Protein AF-A0A3D4Z625-F1 (afdb_monomer_lite)

Secondary structure (DSSP, 8-state):
-HHHHHHHHHHHHHH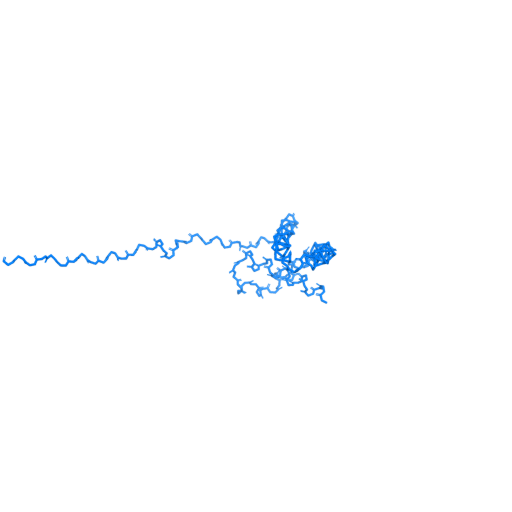HHH--HHHHT-HHHHHHHHHHHHHHHHHHHHHHHHHHHHHHHHHHHTTTTTHHHHHHHHHHHHHHHHHHHHHHHHHTTPPPP------SPPGGGS---PPPPPPPPP--

Foldseek 3Di:
DLLVVLLVLLLVLLCVQQVDNVVSPPVVLSVVSSVQLVVLVVVVCVVLVVVVVVQVVVCVVVVVPSNVVSVVVSVVVVVVSSVVSVVVCVVVVHDDRHGPPPPDDDPVNPPDPDDPPPPDPDDD

Sequence (124 aa):
LLPINILLSSVILRAELTEDFGKVFDLEKVFSLFKRTWKDFLLVYLVMIPLGLLFVMGGMLLFFIGIYPVAVWLNVTYLHLRWQVYEKYLSAGGEAIPIQTKSGPLPSETPRPLAPPPPAPART

pLDDT: mean 82.84, std 7.62, range [55.16, 92.12]

Radius of gyration: 23.82 Å; chains: 1; bounding box: 33×86×44 Å

Structure (mmCIF, N/CA/C/O backbone):
data_AF-A0A3D4Z625-F1
#
_entry.id   AF-A0A3D4Z625-F1
#
loop_
_atom_site.group_PDB
_atom_site.id
_atom_site.type_symbol
_atom_site.label_atom_id
_atom_site.label_alt_id
_atom_site.label_comp_id
_atom_site.label_asym_id
_atom_site.label_entity_id
_atom_site.label_seq_id
_atom_site.pdbx_PDB_ins_code
_atom_site.Cartn_x
_atom_site.Cartn_y
_atom_site.Cartn_z
_atom_site.occupancy
_atom_site.B_iso_or_equiv
_atom_site.auth_seq_id
_atom_site.auth_comp_id
_atom_site.auth_asym_id
_atom_site.auth_atom_id
_atom_site.pdbx_PDB_model_num
ATOM 1 N N . LEU A 1 1 ? -10.633 9.798 -9.609 1.00 75.62 1 LEU A N 1
ATOM 2 C CA . LEU A 1 1 ? -9.812 8.562 -9.671 1.00 75.62 1 LEU A CA 1
ATOM 3 C C . LEU A 1 1 ? -9.000 8.315 -8.397 1.00 75.62 1 LEU A C 1
ATOM 5 O O . LEU A 1 1 ? -9.103 7.222 -7.861 1.00 75.62 1 LEU A O 1
ATOM 9 N N . LEU A 1 2 ? -8.238 9.288 -7.879 1.00 80.00 2 LEU A N 1
ATOM 10 C CA . LEU A 1 2 ? -7.432 9.119 -6.652 1.00 80.00 2 LEU A CA 1
ATOM 11 C C . LEU A 1 2 ? -8.185 8.555 -5.427 1.00 80.00 2 LEU A C 1
ATOM 13 O O . LEU A 1 2 ? -7.730 7.547 -4.898 1.00 80.00 2 LEU A O 1
ATOM 17 N N . PRO A 1 3 ? -9.338 9.103 -4.991 1.00 80.81 3 PRO A N 1
ATOM 18 C CA . PRO A 1 3 ? -10.031 8.578 -3.808 1.00 80.81 3 PRO A CA 1
ATOM 19 C C . PRO A 1 3 ? -10.504 7.127 -3.982 1.00 80.81 3 PRO A C 1
ATOM 21 O O . PRO A 1 3 ? -10.441 6.345 -3.040 1.00 80.81 3 PRO A O 1
ATOM 24 N N . ILE A 1 4 ? -10.900 6.747 -5.203 1.00 85.44 4 ILE A N 1
ATOM 25 C CA . ILE A 1 4 ? -11.275 5.368 -5.549 1.00 85.44 4 ILE A CA 1
ATOM 26 C C . ILE A 1 4 ? -10.057 4.441 -5.433 1.00 85.44 4 ILE A C 1
ATOM 28 O O . ILE A 1 4 ? -10.168 3.361 -4.868 1.00 85.44 4 ILE A O 1
ATOM 32 N N . ASN A 1 5 ? -8.887 4.874 -5.913 1.00 83.50 5 ASN A N 1
ATOM 33 C CA . ASN A 1 5 ? -7.644 4.101 -5.826 1.00 83.50 5 ASN A CA 1
ATOM 34 C C . ASN A 1 5 ? -7.155 3.926 -4.381 1.00 83.50 5 ASN A C 1
ATOM 36 O O . ASN A 1 5 ? -6.686 2.852 -4.015 1.00 83.50 5 ASN A O 1
ATOM 40 N N . ILE A 1 6 ? -7.307 4.952 -3.541 1.00 85.69 6 ILE A N 1
ATOM 41 C CA . ILE A 1 6 ? -6.964 4.863 -2.116 1.00 85.69 6 ILE A CA 1
ATOM 42 C C . ILE A 1 6 ? -7.881 3.860 -1.411 1.00 85.69 6 ILE A C 1
ATOM 44 O O . ILE A 1 6 ? -7.396 3.003 -0.676 1.00 85.69 6 ILE A O 1
ATOM 48 N N . LEU A 1 7 ? -9.192 3.926 -1.669 1.00 86.88 7 LEU A N 1
ATOM 49 C CA . LEU A 1 7 ? -10.145 2.961 -1.120 1.00 86.88 7 LEU A CA 1
ATOM 50 C C . LEU A 1 7 ? -9.813 1.538 -1.579 1.00 86.88 7 LEU A C 1
ATOM 52 O O . LEU A 1 7 ? -9.760 0.623 -0.759 1.00 86.88 7 LEU A O 1
ATOM 56 N N . LEU A 1 8 ? -9.530 1.367 -2.872 1.00 86.38 8 LEU A N 1
ATOM 57 C CA . LEU A 1 8 ? -9.144 0.082 -3.441 1.00 86.38 8 LEU A CA 1
ATOM 58 C C . LEU A 1 8 ? -7.854 -0.454 -2.805 1.00 86.38 8 LEU A C 1
ATOM 60 O O . LEU A 1 8 ? -7.787 -1.634 -2.492 1.00 86.38 8 LEU A O 1
ATOM 64 N N . SER A 1 9 ? -6.867 0.399 -2.531 1.00 85.44 9 SER A N 1
ATOM 65 C CA . SER A 1 9 ? -5.636 -0.001 -1.839 1.00 85.44 9 SER A CA 1
AT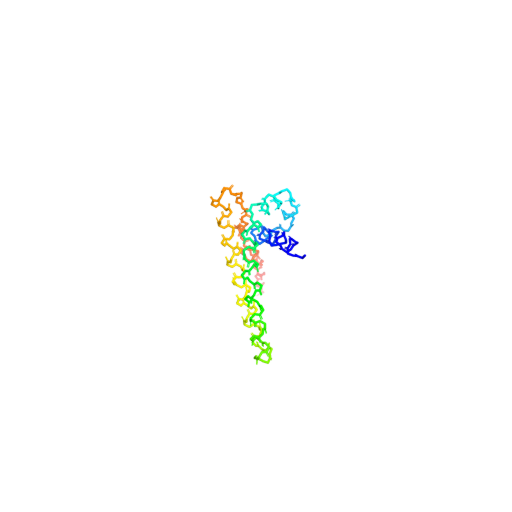OM 66 C C . SER A 1 9 ? -5.877 -0.478 -0.406 1.00 85.44 9 SER A C 1
ATOM 68 O O . SER A 1 9 ? -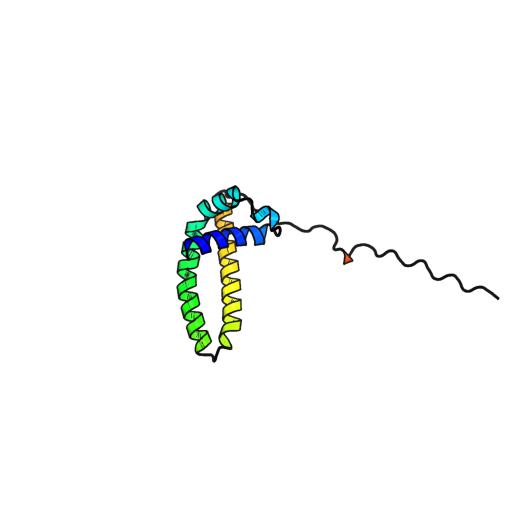5.260 -1.453 0.015 1.00 85.44 9 SER A O 1
ATOM 70 N N . SER A 1 10 ? -6.800 0.143 0.336 1.00 83.62 10 SER A N 1
ATOM 71 C CA . SER A 1 10 ? -7.204 -0.349 1.663 1.00 83.62 10 SER A CA 1
ATOM 72 C C . SER A 1 10 ? -7.914 -1.705 1.584 1.00 83.62 10 SER A C 1
ATOM 74 O O . SER A 1 10 ? -7.691 -2.571 2.430 1.00 83.62 10 SER A O 1
ATOM 76 N N . VAL A 1 11 ? -8.745 -1.907 0.559 1.00 86.06 11 VAL A N 1
ATOM 77 C CA . VAL A 1 11 ? -9.419 -3.187 0.290 1.00 86.06 11 VAL A CA 1
ATOM 78 C C . VAL A 1 11 ? -8.402 -4.272 -0.062 1.00 86.06 11 VAL A C 1
ATOM 80 O O . VAL A 1 11 ? -8.447 -5.353 0.520 1.00 86.06 11 VAL A O 1
ATOM 83 N N . ILE A 1 12 ? -7.462 -3.973 -0.964 1.00 86.19 12 ILE A N 1
ATOM 84 C CA . ILE A 1 12 ? -6.389 -4.886 -1.374 1.00 86.19 12 ILE A CA 1
ATOM 85 C C . ILE A 1 12 ? -5.527 -5.256 -0.173 1.00 86.19 12 ILE A C 1
ATOM 87 O O . ILE A 1 12 ? -5.314 -6.437 0.048 1.00 86.19 12 ILE A O 1
ATOM 91 N N . LEU A 1 13 ? -5.100 -4.283 0.637 1.00 85.12 13 LEU A N 1
ATOM 92 C CA . LEU A 1 13 ? -4.318 -4.552 1.845 1.00 85.12 13 LEU A CA 1
ATOM 93 C C . LEU A 1 13 ? -5.049 -5.552 2.752 1.00 85.12 13 LEU A C 1
ATOM 95 O O . LEU A 1 13 ? -4.479 -6.543 3.198 1.00 85.12 13 LEU A O 1
ATOM 99 N N . ARG A 1 14 ? -6.349 -5.348 2.980 1.00 82.94 14 ARG A N 1
ATOM 100 C CA . ARG A 1 14 ? -7.136 -6.274 3.794 1.00 82.94 14 ARG A CA 1
ATOM 101 C C . ARG A 1 14 ? -7.287 -7.653 3.153 1.00 82.94 14 ARG A C 1
ATOM 103 O O . ARG A 1 14 ? -7.240 -8.646 3.876 1.00 82.94 14 ARG A O 1
ATOM 110 N N . ALA A 1 15 ? -7.458 -7.718 1.837 1.00 85.00 15 ALA A N 1
ATOM 111 C CA . ALA A 1 15 ? -7.521 -8.973 1.094 1.00 85.00 15 ALA A CA 1
ATOM 112 C C . ALA A 1 15 ? -6.191 -9.740 1.151 1.00 85.00 15 ALA A C 1
ATOM 114 O O . ALA A 1 15 ? -6.202 -10.944 1.384 1.00 85.00 15 ALA A O 1
ATOM 115 N N . GLU A 1 16 ? -5.066 -9.036 1.011 1.00 83.56 16 GLU A N 1
ATOM 116 C CA . GLU A 1 16 ? -3.711 -9.588 1.094 1.00 83.56 16 GLU A CA 1
ATOM 117 C C . GLU A 1 16 ? -3.437 -10.188 2.474 1.00 83.56 16 GLU A C 1
ATOM 119 O O . GLU A 1 16 ? -2.909 -11.289 2.565 1.00 83.56 16 GLU A O 1
ATOM 124 N N . LEU A 1 17 ? -3.836 -9.500 3.547 1.00 82.06 17 LEU A N 1
ATOM 125 C CA . LEU A 1 17 ? -3.622 -9.985 4.912 1.00 82.06 17 LEU A CA 1
ATOM 126 C C . LEU A 1 17 ? -4.620 -11.075 5.335 1.00 82.06 17 LEU A C 1
ATOM 128 O O . LEU A 1 17 ? -4.244 -11.978 6.073 1.00 82.06 17 LEU A O 1
ATOM 132 N N . THR A 1 18 ? -5.882 -11.007 4.901 1.00 82.31 18 THR A N 1
ATOM 133 C CA . THR A 1 18 ? -6.918 -11.967 5.339 1.00 82.31 18 THR A CA 1
ATOM 134 C C . THR A 1 18 ? -6.934 -13.247 4.490 1.00 82.31 18 THR A C 1
ATOM 136 O O . THR A 1 18 ? -7.499 -14.250 4.922 1.00 82.31 18 THR A O 1
ATOM 139 N N . GLU A 1 19 ? -6.380 -13.211 3.271 1.00 76.94 19 GLU A N 1
ATOM 140 C CA . GLU A 1 19 ? -6.440 -14.273 2.242 1.00 76.94 19 GLU A CA 1
ATOM 141 C C . GLU A 1 19 ? -7.861 -14.796 1.914 1.00 76.94 19 GLU A C 1
ATOM 143 O O . GLU A 1 19 ? -8.032 -15.791 1.211 1.00 76.94 19 GLU A O 1
ATOM 148 N N . ASP A 1 20 ? -8.906 -14.127 2.405 1.00 75.19 20 ASP A N 1
ATOM 149 C CA . ASP A 1 20 ? -10.306 -14.537 2.303 1.00 75.19 20 ASP A CA 1
ATOM 150 C C . ASP A 1 20 ? -11.128 -13.389 1.719 1.00 75.19 20 ASP A C 1
ATOM 152 O O . ASP A 1 20 ? -11.476 -12.431 2.415 1.00 75.19 20 ASP A O 1
ATOM 156 N N . PHE A 1 21 ? -11.457 -13.502 0.431 1.00 69.56 21 PHE A N 1
ATOM 157 C CA . PHE A 1 21 ? -12.234 -12.505 -0.306 1.00 69.56 21 PHE A CA 1
ATOM 158 C C . PHE A 1 21 ? -13.644 -12.291 0.264 1.00 69.56 21 PHE A C 1
ATOM 160 O O . PHE A 1 21 ? -14.202 -11.209 0.089 1.00 69.56 21 PHE A O 1
ATOM 167 N N . GLY A 1 22 ? -14.217 -13.263 0.983 1.00 71.62 22 GLY A N 1
ATOM 168 C CA . GLY A 1 22 ? -15.532 -13.117 1.612 1.00 71.62 22 GLY A CA 1
ATOM 169 C C . GLY A 1 22 ? -15.509 -12.112 2.765 1.00 71.62 22 GLY A C 1
ATOM 170 O O . GLY A 1 22 ? -16.405 -11.278 2.892 1.00 71.62 22 GLY A O 1
ATOM 171 N N . LYS A 1 23 ? -14.433 -12.117 3.558 1.00 67.25 23 LYS A N 1
ATOM 172 C CA . LYS A 1 23 ? -14.244 -11.200 4.699 1.00 67.25 23 LYS A CA 1
ATOM 173 C C . LYS A 1 23 ? -13.825 -9.785 4.292 1.00 67.25 23 LYS A C 1
ATOM 175 O O . LYS A 1 23 ? -13.849 -8.870 5.117 1.00 67.25 23 LYS A O 1
ATOM 180 N N . VAL A 1 24 ? -13.461 -9.588 3.026 1.00 68.62 24 VAL A N 1
ATOM 181 C CA . VAL A 1 24 ? -13.095 -8.280 2.462 1.00 68.62 24 VAL A CA 1
ATOM 182 C C . VAL A 1 24 ? -14.326 -7.384 2.269 1.00 68.62 24 VAL A C 1
ATOM 184 O O . VAL A 1 24 ? -14.200 -6.163 2.344 1.00 68.62 24 VAL A O 1
ATOM 187 N N . PHE A 1 25 ? -15.523 -7.964 2.110 1.00 73.50 25 PHE A N 1
ATOM 188 C CA . PHE A 1 25 ? -16.783 -7.225 1.929 1.00 73.50 25 PHE A CA 1
ATOM 189 C C . PHE A 1 25 ? -17.389 -6.663 3.218 1.00 73.50 25 PHE A C 1
ATOM 191 O O . PHE A 1 25 ? -18.466 -6.072 3.183 1.00 73.50 25 PHE A O 1
ATOM 198 N N . ASP A 1 26 ? -16.712 -6.800 4.355 1.00 81.94 26 ASP A N 1
ATOM 199 C CA . ASP A 1 26 ? -17.132 -6.169 5.601 1.00 81.94 26 ASP A CA 1
ATOM 200 C C . ASP A 1 26 ? -16.824 -4.659 5.548 1.00 81.94 26 ASP A C 1
ATOM 202 O O . ASP A 1 26 ? -15.773 -4.181 6.007 1.00 81.94 26 ASP A O 1
ATOM 206 N N . LEU A 1 27 ? -17.722 -3.937 4.866 1.00 80.31 27 LEU A N 1
ATOM 207 C CA . LEU A 1 27 ? -17.577 -2.542 4.453 1.00 80.31 27 LEU A CA 1
ATOM 208 C C . LEU A 1 27 ? -17.354 -1.601 5.635 1.00 80.31 27 LEU A C 1
ATOM 210 O O . LEU A 1 27 ? -16.625 -0.626 5.485 1.00 80.31 27 LEU A O 1
ATOM 214 N N . GLU A 1 28 ? -17.918 -1.893 6.808 1.00 84.25 28 GLU A N 1
ATOM 215 C CA . GLU A 1 28 ? -17.730 -1.079 8.012 1.00 84.25 28 GLU A CA 1
ATOM 216 C C . GLU A 1 28 ? -16.255 -1.055 8.433 1.00 84.25 28 GLU A C 1
ATOM 218 O O . GLU A 1 28 ? -15.644 0.011 8.583 1.00 84.25 28 GLU A O 1
ATOM 223 N N . LYS A 1 29 ? -15.644 -2.238 8.518 1.00 82.06 29 LYS A N 1
ATOM 224 C CA . LYS A 1 29 ? -14.223 -2.391 8.838 1.00 82.06 29 LYS A CA 1
ATOM 225 C C . LYS A 1 29 ? -13.316 -1.845 7.729 1.00 82.06 29 LYS A C 1
ATOM 227 O O . LYS A 1 29 ? -12.304 -1.212 8.032 1.00 82.06 29 LYS A O 1
ATOM 232 N N . VAL A 1 30 ? -13.691 -2.002 6.452 1.00 84.94 30 VAL A N 1
ATOM 233 C CA . VAL A 1 30 ? -12.959 -1.384 5.325 1.00 84.94 30 VAL A CA 1
ATOM 234 C C . VAL A 1 30 ? -12.984 0.138 5.439 1.00 84.94 30 VAL A C 1
ATOM 236 O O . VAL A 1 30 ? -11.951 0.787 5.280 1.00 84.94 30 VAL A O 1
ATOM 239 N N . PHE A 1 31 ? -14.143 0.724 5.733 1.00 85.06 31 PHE A N 1
ATOM 240 C CA . PHE A 1 31 ? -14.291 2.172 5.819 1.00 85.06 31 PHE A CA 1
ATOM 241 C C . PHE A 1 31 ? -13.573 2.747 7.045 1.00 85.06 31 PHE A C 1
ATOM 243 O O . PHE A 1 31 ? -13.004 3.838 6.971 1.00 85.06 31 PHE A O 1
ATOM 250 N N . SER A 1 32 ? -13.554 2.009 8.159 1.00 85.38 32 SER A N 1
ATOM 251 C CA . SER A 1 32 ? -12.766 2.344 9.351 1.00 85.38 32 SER A CA 1
ATOM 252 C C . SER A 1 32 ? -11.260 2.345 9.059 1.00 85.38 32 SER A C 1
ATOM 254 O O . SER A 1 32 ? -10.569 3.317 9.382 1.00 85.38 32 SER A O 1
ATOM 256 N N . LEU A 1 33 ? -10.764 1.309 8.370 1.00 85.50 33 LEU A N 1
ATOM 257 C CA . LEU A 1 33 ? -9.379 1.231 7.899 1.00 85.50 33 LEU A CA 1
ATOM 258 C C . LEU A 1 33 ? -9.056 2.414 6.978 1.00 85.50 33 LEU A C 1
ATOM 260 O O . LEU A 1 33 ? -8.142 3.183 7.266 1.00 85.50 33 LEU A O 1
ATOM 264 N N . PHE A 1 34 ? -9.872 2.629 5.944 1.00 87.94 34 PHE A N 1
ATOM 265 C CA . PHE A 1 34 ? -9.720 3.734 4.999 1.00 87.94 34 PHE A CA 1
ATOM 266 C C . PHE A 1 34 ? -9.661 5.096 5.704 1.00 87.94 34 PHE A C 1
ATOM 268 O O . PHE A 1 34 ? -8.734 5.868 5.469 1.00 87.94 34 PHE A O 1
ATOM 275 N N . LYS A 1 35 ? -10.583 5.389 6.631 1.00 87.62 35 LYS A N 1
ATOM 276 C CA . LYS A 1 35 ? -10.592 6.653 7.395 1.00 87.62 35 LYS A CA 1
ATOM 277 C C . LYS A 1 35 ? -9.319 6.888 8.208 1.00 87.62 35 LYS A C 1
ATOM 279 O O . LYS A 1 35 ? -8.982 8.045 8.462 1.00 87.62 35 LYS A O 1
ATOM 284 N N . ARG A 1 36 ? -8.619 5.829 8.616 1.00 86.44 36 ARG A N 1
ATOM 285 C CA . ARG A 1 36 ? -7.371 5.927 9.381 1.00 86.44 36 ARG A CA 1
ATOM 286 C C . ARG A 1 36 ? -6.134 5.962 8.480 1.00 86.44 36 ARG A C 1
ATOM 288 O O . ARG A 1 36 ? -5.205 6.693 8.795 1.00 86.44 36 ARG A O 1
ATOM 295 N N . THR A 1 37 ? -6.143 5.267 7.341 1.00 88.31 37 THR A N 1
ATOM 296 C CA . THR A 1 37 ? -4.969 5.140 6.455 1.00 88.31 37 THR A CA 1
ATOM 297 C C . THR A 1 37 ? -4.984 6.054 5.229 1.00 88.31 37 THR A C 1
ATOM 299 O O . THR A 1 37 ? -3.980 6.130 4.523 1.00 88.31 37 THR A O 1
ATOM 302 N N . TRP A 1 38 ? -6.085 6.754 4.921 1.00 89.00 38 TRP A N 1
ATOM 303 C CA . TRP A 1 38 ? -6.211 7.506 3.659 1.00 89.00 38 TRP A CA 1
ATOM 304 C C . TRP A 1 38 ? -5.128 8.570 3.459 1.00 89.00 38 TRP A C 1
ATOM 306 O O . TRP A 1 38 ? -4.693 8.772 2.329 1.00 89.00 38 TRP A O 1
ATOM 316 N N . LYS A 1 39 ? -4.675 9.236 4.531 1.00 90.19 39 LYS A N 1
ATOM 317 C CA . LYS A 1 39 ? -3.609 10.250 4.451 1.00 90.19 39 LYS A CA 1
ATOM 318 C C . LYS A 1 39 ? -2.265 9.625 4.093 1.00 90.19 39 LYS A C 1
ATOM 320 O O . LYS A 1 39 ? -1.525 10.187 3.293 1.00 90.19 39 LYS A O 1
ATOM 325 N N . ASP A 1 40 ? -1.978 8.458 4.658 1.00 90.12 40 ASP A N 1
ATOM 326 C CA . ASP A 1 40 ? -0.728 7.748 4.411 1.00 90.12 40 ASP A CA 1
ATOM 327 C C . ASP A 1 40 ? -0.700 7.190 2.988 1.00 90.12 40 ASP A C 1
ATOM 329 O O . ASP A 1 40 ? 0.271 7.382 2.261 1.00 90.12 40 ASP A O 1
ATOM 333 N N . PHE A 1 41 ? -1.811 6.611 2.529 1.00 87.81 41 PHE A N 1
ATOM 334 C CA . PHE A 1 41 ? -1.952 6.220 1.129 1.00 87.81 41 PHE A CA 1
ATOM 335 C C . PHE A 1 41 ? -1.877 7.413 0.175 1.00 87.81 41 PHE A C 1
ATOM 337 O O . PHE A 1 41 ? -1.254 7.303 -0.879 1.00 87.81 41 PHE A O 1
ATOM 344 N N . LEU A 1 42 ? -2.467 8.559 0.526 1.00 91.25 42 LEU A N 1
ATOM 345 C CA . LEU A 1 42 ? -2.363 9.773 -0.283 1.00 91.25 42 LEU A CA 1
ATOM 346 C C . LEU A 1 42 ? -0.899 10.207 -0.445 1.00 91.25 42 LEU A C 1
ATOM 348 O O . LEU A 1 42 ? -0.495 10.543 -1.557 1.00 91.25 42 LEU A O 1
ATOM 352 N N . LEU A 1 43 ? -0.102 10.139 0.626 1.00 90.50 43 LEU A N 1
ATOM 353 C CA . LEU A 1 43 ? 1.338 10.400 0.580 1.00 90.50 43 LEU A CA 1
ATOM 354 C C . LEU A 1 43 ? 2.061 9.398 -0.335 1.00 90.50 43 LEU A C 1
ATOM 356 O O . LEU A 1 43 ? 2.846 9.804 -1.190 1.00 90.50 43 LEU A O 1
ATOM 360 N N . VAL A 1 44 ? 1.756 8.102 -0.204 1.00 89.50 44 VAL A N 1
ATOM 361 C CA . VAL A 1 44 ? 2.330 7.049 -1.057 1.00 89.50 44 VAL A CA 1
ATOM 362 C C . VAL A 1 44 ? 2.036 7.321 -2.532 1.00 89.50 44 VAL A C 1
ATOM 364 O O . VAL A 1 44 ? 2.955 7.291 -3.347 1.00 89.50 44 VAL A O 1
ATOM 367 N N . TYR A 1 45 ? 0.790 7.641 -2.889 1.00 88.69 45 TYR A N 1
ATOM 368 C CA . TYR A 1 45 ? 0.428 7.976 -4.269 1.00 88.69 45 TYR A CA 1
ATOM 369 C C . TYR A 1 45 ? 1.106 9.257 -4.760 1.00 88.69 45 TYR A C 1
ATOM 371 O O . TYR A 1 45 ? 1.537 9.304 -5.911 1.00 88.69 45 TYR A O 1
ATOM 379 N N . LEU A 1 46 ? 1.238 10.273 -3.905 1.00 90.56 46 LEU A N 1
ATOM 380 C CA . LEU A 1 46 ? 1.898 11.530 -4.259 1.00 90.56 46 LEU A CA 1
ATOM 381 C C . LEU A 1 46 ? 3.371 11.321 -4.636 1.00 90.56 46 LEU A C 1
ATOM 383 O O . LEU A 1 46 ? 3.868 11.996 -5.531 1.00 90.56 46 LEU A O 1
ATOM 387 N N . VAL A 1 47 ? 4.047 10.367 -3.992 1.00 90.12 47 VAL A N 1
ATOM 388 C CA . VAL A 1 47 ? 5.434 9.993 -4.310 1.00 90.12 47 VAL A CA 1
ATOM 389 C C . VAL A 1 47 ? 5.497 9.023 -5.493 1.00 90.12 47 VAL A C 1
ATOM 391 O O . VAL A 1 47 ? 6.339 9.169 -6.377 1.00 90.12 47 VAL A O 1
ATOM 394 N N . MET A 1 48 ? 4.594 8.044 -5.550 1.00 88.25 48 MET A N 1
ATOM 395 C CA . MET A 1 48 ? 4.628 6.980 -6.556 1.00 88.25 48 MET A CA 1
ATOM 396 C C . MET A 1 48 ? 4.212 7.431 -7.955 1.00 88.25 48 MET A C 1
ATOM 398 O O . MET A 1 48 ? 4.738 6.901 -8.928 1.00 88.25 48 MET A O 1
ATOM 402 N N . ILE A 1 49 ? 3.302 8.399 -8.089 1.00 89.38 49 ILE A N 1
ATOM 403 C CA . ILE A 1 49 ? 2.885 8.925 -9.400 1.00 89.38 49 ILE A CA 1
ATOM 404 C C . ILE A 1 49 ? 4.062 9.540 -10.176 1.00 89.38 49 ILE A C 1
ATOM 406 O O . ILE A 1 49 ? 4.315 9.090 -11.297 1.00 89.38 49 ILE A O 1
ATOM 410 N N . PRO A 1 50 ? 4.806 10.528 -9.637 1.00 91.50 50 PRO A N 1
ATOM 411 C CA . PRO A 1 50 ? 5.938 11.101 -10.359 1.00 91.50 50 PRO A CA 1
ATOM 412 C C . PRO A 1 50 ? 7.056 10.075 -10.564 1.00 91.50 50 PRO A C 1
ATOM 414 O O . PRO A 1 50 ? 7.665 10.049 -11.632 1.00 91.50 50 PRO A O 1
ATOM 417 N N . LEU A 1 51 ? 7.290 9.184 -9.594 1.00 89.38 51 LEU A N 1
ATOM 418 C CA . LEU A 1 51 ? 8.294 8.131 -9.726 1.00 89.38 51 LEU A CA 1
ATOM 419 C C . LEU A 1 51 ? 7.942 7.159 -10.862 1.00 89.38 51 LEU A C 1
ATOM 421 O O . LEU A 1 51 ? 8.778 6.870 -11.715 1.00 89.38 51 LEU A O 1
ATOM 425 N N . GLY A 1 52 ? 6.687 6.715 -10.925 1.00 86.00 52 GLY A N 1
ATOM 426 C CA . GLY A 1 52 ? 6.171 5.864 -11.993 1.00 86.00 52 GLY A CA 1
ATOM 427 C C . GLY A 1 52 ? 6.274 6.526 -13.366 1.00 86.00 52 GLY A C 1
ATOM 428 O O . GLY A 1 52 ? 6.672 5.868 -14.324 1.00 86.00 52 GLY A O 1
ATOM 429 N N . LEU A 1 53 ? 6.002 7.832 -13.461 1.00 89.44 53 LEU A N 1
ATOM 430 C CA . LEU A 1 53 ? 6.162 8.582 -14.708 1.00 89.44 53 LEU A CA 1
ATOM 431 C C . LEU A 1 53 ? 7.619 8.563 -15.197 1.00 89.44 53 LEU A C 1
ATOM 433 O O . LEU A 1 53 ? 7.864 8.243 -16.360 1.00 89.44 53 LEU A O 1
ATOM 437 N N . LEU A 1 54 ? 8.582 8.832 -14.310 1.00 89.19 54 LEU A N 1
ATOM 438 C CA . LEU A 1 54 ? 10.013 8.779 -14.638 1.00 89.19 54 LEU A CA 1
ATOM 439 C C . LEU A 1 54 ? 10.439 7.385 -15.108 1.00 89.19 54 LEU A C 1
ATOM 441 O O . LEU A 1 54 ? 11.159 7.243 -16.096 1.00 89.19 54 LEU A O 1
ATOM 445 N N . PHE A 1 55 ? 9.954 6.354 -14.424 1.00 86.56 55 PHE A N 1
ATOM 446 C CA . PHE A 1 55 ? 10.243 4.963 -14.741 1.00 86.56 55 PHE A CA 1
ATOM 447 C C . PHE A 1 55 ? 9.659 4.519 -16.086 1.00 86.56 55 PHE A C 1
ATOM 449 O O . PHE A 1 55 ? 10.336 3.821 -16.840 1.00 86.56 55 PHE A O 1
ATOM 456 N N . VAL A 1 56 ? 8.442 4.952 -16.427 1.00 85.19 56 VAL A N 1
ATOM 457 C CA . VAL A 1 56 ? 7.837 4.689 -17.742 1.00 85.19 56 VAL A CA 1
ATOM 458 C C . VAL A 1 56 ? 8.610 5.408 -18.843 1.00 85.19 56 VAL A C 1
ATOM 460 O O . VAL A 1 56 ? 8.918 4.792 -19.862 1.00 85.19 56 VAL A O 1
ATOM 463 N N . MET A 1 57 ? 8.991 6.673 -18.633 1.00 86.81 57 MET A N 1
ATOM 464 C CA . MET A 1 57 ? 9.833 7.400 -19.587 1.00 86.81 57 MET A CA 1
ATOM 465 C C . MET A 1 57 ? 11.173 6.683 -19.799 1.00 86.81 57 MET A C 1
ATOM 467 O O . MET A 1 57 ? 11.548 6.428 -20.941 1.00 86.81 57 MET A O 1
ATOM 471 N N . GLY A 1 58 ? 11.847 6.265 -18.724 1.00 85.38 58 GLY A N 1
ATOM 472 C CA . GLY A 1 58 ? 13.088 5.489 -18.812 1.00 85.38 58 GLY A CA 1
ATOM 473 C C . GLY A 1 58 ? 12.910 4.127 -19.495 1.00 85.38 58 GLY A C 1
ATOM 474 O O . GLY A 1 58 ? 13.726 3.737 -20.329 1.00 85.38 58 GLY A O 1
ATOM 475 N N . GLY A 1 59 ? 11.815 3.422 -19.205 1.00 80.94 59 GLY A N 1
ATOM 476 C CA . GLY A 1 59 ? 11.483 2.139 -19.828 1.00 80.94 59 GLY A CA 1
ATOM 477 C C . GLY A 1 59 ? 11.217 2.251 -21.331 1.00 80.94 59 GLY A C 1
ATOM 478 O O . GLY A 1 59 ? 11.624 1.368 -22.088 1.00 80.94 59 GLY A O 1
ATOM 479 N N . MET A 1 60 ? 10.599 3.350 -21.781 1.00 82.12 60 MET A N 1
ATOM 480 C CA . MET A 1 60 ? 10.412 3.633 -23.209 1.00 82.12 60 MET A CA 1
ATOM 481 C C . MET A 1 60 ? 11.740 3.909 -23.924 1.00 82.12 60 MET A C 1
ATOM 483 O O . MET A 1 60 ? 11.913 3.461 -25.055 1.00 82.12 60 MET A O 1
ATOM 487 N N . LEU A 1 61 ? 12.699 4.576 -23.266 1.00 84.06 61 LEU A N 1
ATOM 488 C CA . LEU A 1 61 ? 14.038 4.797 -23.834 1.00 84.06 61 LEU A CA 1
ATOM 489 C C . LEU A 1 61 ? 14.819 3.485 -24.043 1.00 84.06 61 LEU A C 1
ATOM 491 O O . LEU A 1 61 ? 15.622 3.392 -24.967 1.00 84.06 61 LEU A O 1
ATOM 495 N N . LEU A 1 62 ? 14.562 2.454 -23.232 1.00 82.81 62 LEU A N 1
ATOM 496 C CA . LEU A 1 62 ? 15.174 1.121 -23.338 1.00 82.81 62 LEU A CA 1
ATOM 497 C C . LEU A 1 62 ? 14.369 0.158 -24.235 1.00 82.81 62 LEU A C 1
ATOM 499 O O . LEU A 1 62 ? 14.214 -1.020 -23.902 1.00 82.81 62 LEU A O 1
ATOM 503 N N . PHE A 1 63 ? 13.825 0.653 -25.355 1.00 80.31 63 PHE A N 1
ATOM 504 C CA . PHE A 1 63 ? 13.059 -0.137 -26.336 1.00 80.31 63 PHE A CA 1
ATOM 505 C C . PHE A 1 63 ? 11.953 -1.012 -25.713 1.00 80.31 63 PHE A C 1
ATOM 507 O O . PHE A 1 63 ? 11.736 -2.144 -26.139 1.00 80.31 63 PHE A O 1
ATOM 514 N N . PHE A 1 64 ? 11.259 -0.516 -24.682 1.00 78.06 64 PHE A N 1
ATOM 515 C CA . PHE A 1 64 ? 10.183 -1.211 -23.952 1.00 78.06 64 PHE A CA 1
ATOM 516 C C . PHE A 1 64 ? 10.589 -2.469 -23.169 1.00 78.06 64 PHE A C 1
ATOM 518 O O . PHE A 1 64 ? 9.833 -2.901 -22.305 1.00 78.06 64 PHE A O 1
ATOM 525 N N . ILE A 1 65 ? 11.778 -3.038 -23.373 1.00 83.00 65 ILE A N 1
ATOM 526 C CA . ILE A 1 65 ? 12.258 -4.191 -22.590 1.00 83.00 65 ILE A CA 1
ATOM 527 C C . ILE A 1 65 ? 12.531 -3.767 -21.143 1.00 83.00 65 ILE A C 1
ATOM 529 O O . ILE A 1 65 ? 12.245 -4.512 -20.204 1.00 83.00 65 ILE A O 1
ATOM 533 N N . GLY A 1 66 ? 13.003 -2.531 -20.950 1.00 81.00 66 GLY A N 1
ATOM 534 C CA . GLY A 1 66 ? 13.238 -1.957 -19.625 1.00 81.00 66 GLY A CA 1
ATOM 535 C C . GLY A 1 66 ? 11.982 -1.839 -18.753 1.00 81.00 66 GLY A C 1
ATOM 536 O O . GLY A 1 66 ? 12.109 -1.703 -17.540 1.00 81.00 66 GLY A O 1
ATOM 537 N N . ILE A 1 67 ? 10.773 -1.935 -19.323 1.00 84.94 67 ILE A N 1
ATOM 538 C CA . ILE A 1 67 ? 9.530 -1.780 -18.556 1.00 84.94 67 ILE A CA 1
ATOM 539 C C . ILE A 1 67 ? 9.275 -2.949 -17.599 1.00 84.94 67 ILE A C 1
ATOM 541 O O . ILE A 1 67 ? 8.729 -2.742 -16.520 1.00 84.94 67 ILE A O 1
ATOM 545 N N . TYR A 1 68 ? 9.694 -4.166 -17.956 1.00 87.88 68 TYR A N 1
ATOM 546 C CA . TYR A 1 68 ? 9.452 -5.366 -17.153 1.00 87.88 68 TYR A CA 1
ATOM 547 C C . TYR A 1 68 ? 10.188 -5.346 -15.805 1.00 87.88 68 TYR A C 1
ATOM 549 O O . TYR A 1 68 ? 9.516 -5.453 -14.776 1.00 87.88 68 TYR A O 1
ATOM 557 N N . PRO A 1 69 ? 11.526 -5.167 -15.745 1.00 87.38 69 PRO A N 1
ATOM 558 C CA . PRO A 1 69 ? 12.224 -5.097 -14.460 1.00 87.38 69 PRO A CA 1
ATOM 559 C C . PRO A 1 69 ? 11.757 -3.902 -13.619 1.00 87.38 69 PRO A C 1
ATOM 561 O O . PRO A 1 69 ? 11.614 -4.017 -12.403 1.00 87.38 69 PRO A O 1
ATOM 564 N N . VAL A 1 70 ? 11.436 -2.779 -14.265 1.00 87.69 70 VAL A N 1
ATOM 565 C CA . VAL A 1 70 ? 10.869 -1.593 -13.614 1.00 87.69 70 VAL A CA 1
ATOM 566 C C . VAL A 1 70 ? 9.502 -1.884 -12.992 1.00 87.69 70 VAL A C 1
ATOM 568 O O . VAL A 1 70 ? 9.255 -1.502 -11.850 1.00 87.69 70 VAL A O 1
ATOM 571 N N . ALA A 1 71 ? 8.624 -2.594 -13.699 1.00 86.56 71 ALA A N 1
ATOM 572 C CA . ALA A 1 71 ? 7.308 -2.965 -13.193 1.00 86.56 71 ALA A CA 1
ATOM 573 C C . ALA A 1 71 ? 7.408 -3.882 -11.968 1.00 86.56 71 ALA A C 1
ATOM 575 O O . ALA A 1 71 ? 6.670 -3.689 -10.999 1.00 86.56 71 ALA A O 1
ATOM 576 N N . VAL A 1 72 ? 8.339 -4.842 -11.975 1.00 90.25 72 VAL A N 1
ATOM 577 C CA . VAL A 1 72 ? 8.612 -5.694 -10.807 1.00 90.25 72 VAL A CA 1
ATOM 578 C C . VAL A 1 72 ? 9.085 -4.840 -9.631 1.00 90.25 72 VAL A C 1
ATOM 580 O O . VAL A 1 72 ? 8.538 -4.945 -8.533 1.00 90.25 72 VAL A O 1
ATOM 583 N N . TRP A 1 73 ? 10.041 -3.942 -9.867 1.00 89.31 73 TRP A N 1
ATOM 584 C CA . TRP A 1 73 ? 10.588 -3.072 -8.827 1.00 89.31 73 TRP A CA 1
ATOM 585 C C . TRP A 1 73 ? 9.532 -2.154 -8.207 1.00 89.31 73 TRP A C 1
ATOM 587 O O . TRP A 1 73 ? 9.448 -2.017 -6.983 1.00 89.31 73 TRP A O 1
ATOM 597 N N . LEU A 1 74 ? 8.681 -1.558 -9.043 1.00 88.62 74 LEU A N 1
ATOM 598 C CA . LEU A 1 74 ? 7.575 -0.721 -8.591 1.00 88.62 74 LEU A CA 1
ATOM 599 C C . LEU A 1 74 ? 6.582 -1.527 -7.753 1.00 88.62 74 LEU A C 1
ATOM 601 O O . LEU A 1 74 ? 6.187 -1.054 -6.691 1.00 88.62 74 LEU A O 1
ATOM 605 N N . ASN A 1 75 ? 6.232 -2.750 -8.164 1.00 89.62 75 ASN A N 1
ATOM 606 C CA . ASN A 1 75 ? 5.328 -3.610 -7.395 1.00 89.62 75 ASN A CA 1
ATOM 607 C C . ASN A 1 75 ? 5.891 -3.967 -6.015 1.00 89.62 75 ASN A C 1
ATOM 609 O O . ASN A 1 75 ? 5.177 -3.840 -5.020 1.00 89.62 75 ASN A O 1
ATOM 613 N N . VAL A 1 76 ? 7.167 -4.354 -5.935 1.00 90.88 76 VAL A N 1
ATOM 614 C CA . VAL A 1 76 ? 7.834 -4.655 -4.656 1.00 90.88 76 VAL A CA 1
ATOM 615 C C . VAL A 1 76 ? 7.871 -3.417 -3.764 1.00 90.88 76 VAL A C 1
ATOM 617 O O . VAL A 1 76 ? 7.522 -3.488 -2.586 1.00 90.88 76 VAL A O 1
ATOM 620 N N . THR A 1 77 ? 8.219 -2.261 -4.328 1.00 90.56 77 THR A N 1
ATOM 621 C CA . THR A 1 77 ? 8.235 -0.996 -3.580 1.00 90.56 77 THR A CA 1
ATOM 622 C C . THR A 1 77 ? 6.834 -0.640 -3.073 1.00 90.56 77 THR A C 1
ATOM 624 O O . THR A 1 77 ? 6.664 -0.216 -1.931 1.00 90.56 77 THR A O 1
ATOM 627 N N . TYR A 1 78 ? 5.806 -0.858 -3.895 1.00 88.69 78 TYR A N 1
ATOM 628 C CA . TYR A 1 78 ? 4.414 -0.597 -3.538 1.00 88.69 78 TYR A CA 1
ATOM 629 C C . TYR A 1 78 ? 3.897 -1.551 -2.455 1.00 88.69 78 TYR A C 1
ATOM 631 O O . TYR A 1 78 ? 3.130 -1.144 -1.583 1.00 88.69 78 TYR A O 1
ATOM 639 N N . LEU A 1 79 ? 4.319 -2.817 -2.487 1.00 89.81 79 LEU A N 1
ATOM 640 C CA . LEU A 1 79 ? 4.052 -3.789 -1.427 1.00 89.81 79 LEU A CA 1
ATOM 641 C C . LEU A 1 79 ? 4.728 -3.368 -0.114 1.00 89.81 79 LEU A C 1
ATOM 643 O O . LEU A 1 79 ? 4.085 -3.352 0.933 1.00 89.81 79 LEU A O 1
ATOM 647 N N . HIS A 1 80 ? 5.993 -2.949 -0.179 1.00 91.75 80 HIS A N 1
ATOM 648 C CA . HIS A 1 80 ? 6.740 -2.498 0.992 1.00 91.75 80 HIS A CA 1
ATOM 649 C C . HIS A 1 80 ? 6.115 -1.253 1.639 1.00 91.75 80 HIS A C 1
ATOM 651 O O . HIS A 1 80 ? 5.908 -1.223 2.849 1.00 91.75 80 HIS A O 1
ATOM 657 N N . LEU A 1 81 ? 5.742 -0.244 0.846 1.00 91.12 81 LEU A N 1
ATOM 658 C CA . LEU A 1 81 ? 5.066 0.946 1.372 1.00 91.12 81 LEU A CA 1
ATOM 659 C C . LEU A 1 81 ? 3.701 0.613 1.976 1.00 91.12 81 LEU A C 1
ATOM 661 O O . LEU A 1 81 ? 3.351 1.151 3.022 1.00 91.12 81 LEU A O 1
ATOM 665 N N . ARG A 1 82 ? 2.937 -0.300 1.368 1.00 88.38 82 ARG A N 1
ATOM 666 C CA . ARG A 1 82 ? 1.673 -0.780 1.946 1.00 88.38 82 ARG A CA 1
ATOM 667 C C . ARG A 1 82 ? 1.871 -1.434 3.306 1.00 88.38 82 ARG A C 1
ATOM 669 O O . ARG A 1 82 ? 1.096 -1.160 4.222 1.00 88.38 82 ARG A O 1
ATOM 676 N N . TRP A 1 83 ? 2.927 -2.229 3.452 1.00 88.81 83 TRP A N 1
ATOM 677 C CA . TRP A 1 83 ? 3.299 -2.803 4.739 1.00 88.81 83 TRP A CA 1
ATOM 678 C C . TRP A 1 83 ? 3.623 -1.722 5.779 1.00 88.81 83 TRP A C 1
ATOM 680 O O . TRP A 1 83 ? 3.090 -1.764 6.884 1.00 88.81 83 TRP A O 1
ATOM 690 N N . GLN A 1 84 ? 4.399 -0.696 5.412 1.00 92.12 84 GLN A N 1
ATOM 691 C CA . GLN A 1 84 ? 4.695 0.428 6.314 1.00 92.12 84 GLN A CA 1
ATOM 692 C C . GLN A 1 84 ? 3.428 1.181 6.754 1.00 92.12 84 GLN A C 1
ATOM 694 O O . GLN A 1 84 ? 3.298 1.565 7.917 1.00 92.12 84 GLN A O 1
ATOM 699 N N . VAL A 1 85 ? 2.468 1.375 5.842 1.00 90.81 85 VAL A N 1
ATOM 700 C CA . VAL A 1 85 ? 1.167 1.981 6.173 1.00 90.81 85 VAL A CA 1
ATOM 701 C C . VAL A 1 85 ? 0.394 1.108 7.164 1.00 90.81 85 VAL A C 1
ATOM 703 O O . VAL A 1 85 ? -0.207 1.634 8.100 1.00 90.81 85 VAL A O 1
ATOM 706 N N . TYR A 1 86 ? 0.426 -0.215 6.996 1.00 89.81 86 TYR A N 1
ATOM 707 C CA . TYR A 1 86 ? -0.212 -1.144 7.926 1.00 89.81 86 TYR A CA 1
ATOM 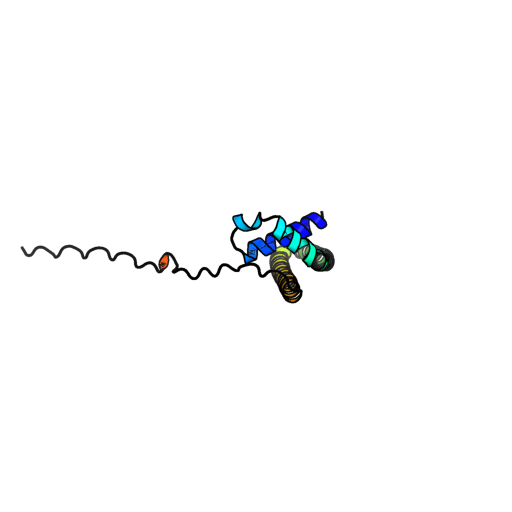708 C C . TYR A 1 86 ? 0.446 -1.130 9.312 1.00 89.81 86 TYR A C 1
ATOM 710 O O . TYR A 1 86 ? -0.250 -1.056 10.323 1.00 89.81 86 TYR A O 1
ATOM 718 N N . GLU A 1 87 ? 1.774 -1.117 9.379 1.00 90.06 87 GLU A N 1
ATOM 719 C CA . GLU A 1 87 ? 2.516 -1.035 10.640 1.00 90.06 87 GLU A CA 1
ATOM 720 C C . GLU A 1 87 ? 2.205 0.266 11.395 1.00 90.06 87 GLU A C 1
ATOM 722 O O . GLU A 1 87 ? 1.948 0.262 12.602 1.00 90.06 87 GLU A O 1
ATOM 727 N N . LYS A 1 88 ? 2.119 1.384 10.667 1.00 90.44 88 LYS A N 1
ATOM 728 C CA . LYS A 1 88 ? 1.679 2.667 11.224 1.00 90.44 88 LYS A CA 1
ATOM 729 C C . LYS A 1 88 ? 0.219 2.638 11.686 1.00 90.44 88 LYS A C 1
ATOM 731 O O . LYS A 1 88 ? -0.116 3.210 12.720 1.00 90.44 88 LYS A O 1
ATOM 736 N N . TYR A 1 89 ? -0.658 1.970 10.941 1.00 88.69 89 TYR A N 1
ATOM 737 C CA . TYR A 1 89 ? -2.051 1.780 11.342 1.00 88.69 89 TYR A CA 1
ATOM 738 C C . TYR A 1 89 ? -2.160 0.989 12.652 1.00 88.69 89 TYR A C 1
ATOM 740 O O . TYR A 1 89 ? -2.919 1.386 13.538 1.00 88.69 89 TYR A O 1
ATOM 748 N N . LEU A 1 90 ? -1.372 -0.079 12.808 1.00 89.62 90 LEU A N 1
ATOM 749 C CA . LEU A 1 90 ? -1.306 -0.866 14.040 1.00 89.62 90 LEU A CA 1
ATOM 750 C C . LEU A 1 90 ? -0.762 -0.049 15.215 1.00 89.62 90 LEU A C 1
ATOM 752 O O . LEU A 1 90 ? -1.367 -0.055 16.287 1.00 89.62 90 LEU A O 1
ATOM 756 N N . SER A 1 91 ? 0.327 0.701 15.019 1.00 88.62 91 SER A N 1
ATOM 757 C CA . SER A 1 91 ? 0.909 1.531 16.085 1.00 88.62 91 SER A CA 1
ATOM 758 C C . SER A 1 91 ? -0.013 2.671 16.529 1.00 88.62 91 SER A C 1
ATOM 760 O O . SER A 1 91 ? 0.027 3.084 17.686 1.00 88.62 91 SER A O 1
ATOM 762 N N . ALA A 1 92 ? -0.916 3.122 15.654 1.00 87.12 92 ALA A N 1
ATOM 763 C CA . ALA A 1 92 ? -1.981 4.071 15.972 1.00 87.12 92 ALA A CA 1
ATOM 764 C C . ALA A 1 92 ? -3.210 3.435 16.667 1.00 87.12 92 ALA A C 1
ATOM 766 O O . ALA A 1 92 ? -4.244 4.094 16.808 1.00 87.12 92 ALA A O 1
ATOM 767 N N . GLY A 1 93 ? -3.140 2.163 17.079 1.00 84.69 93 GLY A N 1
ATOM 768 C CA . GLY A 1 93 ? -4.249 1.449 17.723 1.00 84.69 93 GLY A CA 1
ATOM 769 C C . GLY A 1 93 ? -5.323 0.981 16.736 1.00 84.69 93 GLY A C 1
ATOM 770 O O . GLY A 1 93 ? -6.519 1.003 17.042 1.00 84.69 93 GLY A O 1
ATOM 771 N N . GLY A 1 94 ? -4.922 0.657 15.507 1.00 83.62 94 GLY A N 1
ATOM 772 C CA . GLY A 1 94 ? -5.756 -0.028 14.524 1.00 83.62 94 GLY A CA 1
ATOM 773 C C . GLY A 1 94 ? -6.059 -1.480 14.910 1.00 83.62 94 GLY A C 1
ATOM 774 O O . GLY A 1 94 ? -5.350 -2.087 15.707 1.00 83.62 94 GLY A O 1
ATOM 775 N N . GLU A 1 95 ? -7.126 -2.044 14.344 1.00 84.38 95 GLU A N 1
ATOM 776 C CA . GLU A 1 95 ? -7.494 -3.449 14.551 1.00 84.38 95 GLU A CA 1
ATOM 777 C C . GLU A 1 95 ? -6.569 -4.351 13.724 1.00 84.38 95 GLU A C 1
ATOM 779 O O . GLU A 1 95 ? -6.465 -4.189 12.508 1.00 84.38 95 GLU A O 1
ATOM 784 N N . ALA A 1 96 ? -5.903 -5.316 14.362 1.00 83.00 96 ALA A N 1
ATOM 785 C CA . ALA A 1 96 ? -5.059 -6.258 13.640 1.00 83.00 96 ALA A CA 1
ATOM 786 C C . ALA A 1 96 ? -5.892 -7.095 12.664 1.00 83.00 96 ALA A C 1
ATOM 788 O O . ALA A 1 96 ? -6.863 -7.749 13.047 1.00 83.00 96 ALA A O 1
ATOM 789 N N . ILE A 1 97 ? -5.498 -7.079 11.391 1.00 81.06 97 ILE A N 1
ATOM 790 C CA . ILE A 1 97 ? -6.133 -7.899 10.366 1.00 81.06 97 ILE A CA 1
ATOM 791 C C . ILE A 1 97 ? -5.661 -9.343 10.595 1.00 81.06 97 ILE A C 1
ATOM 793 O O . ILE A 1 97 ? -4.451 -9.574 10.664 1.00 81.06 97 ILE A O 1
ATOM 797 N N . PRO A 1 98 ? -6.581 -10.311 10.756 1.00 73.75 98 PRO A N 1
ATOM 798 C CA . PRO A 1 98 ? -6.217 -11.686 11.061 1.00 73.75 98 PRO A CA 1
ATOM 799 C C . PRO A 1 98 ? -5.490 -12.307 9.870 1.00 73.75 98 PRO A C 1
ATOM 801 O O . PRO A 1 98 ? -6.097 -12.559 8.831 1.00 73.75 98 PRO A O 1
ATOM 804 N N . ILE A 1 99 ? -4.197 -12.566 10.048 1.00 74.56 99 ILE A N 1
ATOM 805 C CA . ILE A 1 99 ? -3.381 -13.303 9.087 1.00 74.56 99 ILE A CA 1
ATOM 806 C C . ILE A 1 99 ? -3.760 -14.773 9.218 1.00 74.56 99 ILE A C 1
ATOM 808 O O . ILE A 1 99 ? -3.600 -15.360 10.291 1.00 74.56 99 ILE A O 1
ATOM 812 N N . GLN A 1 100 ? -4.302 -15.370 8.156 1.00 65.25 100 GLN A N 1
ATOM 813 C CA . GLN A 1 100 ? -4.548 -16.807 8.153 1.00 65.25 100 GLN A CA 1
ATOM 814 C C . GLN A 1 100 ? -3.215 -17.546 8.079 1.00 65.2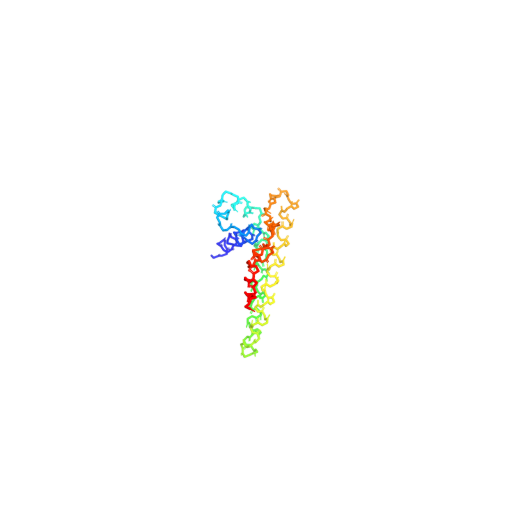5 100 GLN A C 1
ATOM 816 O O . GLN A 1 100 ? -2.693 -17.830 7.007 1.00 65.25 100 GLN A O 1
ATOM 821 N N . THR A 1 101 ? -2.672 -17.916 9.235 1.00 57.66 101 THR A N 1
ATOM 822 C CA . THR A 1 101 ? -1.661 -18.966 9.298 1.00 57.66 101 THR A CA 1
ATOM 823 C C . THR A 1 101 ? -2.370 -20.266 8.932 1.00 57.66 101 THR A C 1
ATOM 825 O O . THR A 1 101 ? -3.045 -20.867 9.770 1.00 57.66 101 THR A O 1
ATOM 828 N N . LYS A 1 102 ? -2.295 -20.693 7.666 1.00 57.44 102 LYS A N 1
ATOM 829 C CA . LYS A 1 102 ? -2.676 -22.057 7.273 1.00 57.44 102 LYS A CA 1
ATOM 830 C C . LYS A 1 102 ? -1.729 -23.038 7.972 1.00 57.44 102 LYS A C 1
ATOM 832 O O . LYS A 1 102 ? -0.757 -23.496 7.391 1.00 57.44 102 LYS A O 1
ATOM 837 N N . SER A 1 103 ? -2.017 -23.348 9.231 1.00 55.16 103 SER A N 1
ATOM 838 C CA . SER A 1 103 ? -1.299 -24.329 10.056 1.00 55.16 103 SER A CA 1
ATOM 839 C C . SER A 1 103 ? -1.893 -25.737 9.925 1.00 55.16 103 SER A C 1
ATOM 841 O O . SER A 1 103 ? -1.752 -26.557 10.828 1.00 55.16 103 SER A O 1
ATOM 843 N N . GLY A 1 104 ? -2.637 -26.005 8.849 1.00 66.88 104 GLY A N 1
ATOM 844 C CA . GLY A 1 104 ? -3.157 -27.338 8.554 1.00 66.88 104 GLY A CA 1
ATOM 845 C C . GLY A 1 104 ? -2.120 -28.154 7.781 1.00 66.88 104 GLY A C 1
ATOM 846 O O . GLY A 1 104 ? -1.410 -27.559 6.967 1.00 66.88 104 GLY A O 1
ATOM 847 N N . PRO A 1 105 ? -2.045 -29.486 7.982 1.00 66.06 105 PRO A N 1
ATOM 848 C CA . PRO A 1 105 ? -1.217 -30.344 7.146 1.00 66.06 105 PRO A CA 1
ATOM 849 C C . PRO A 1 105 ? -1.573 -30.104 5.683 1.00 66.06 105 PRO A C 1
ATOM 851 O O . PRO A 1 105 ? -2.760 -30.049 5.329 1.00 66.06 105 PRO A O 1
ATOM 854 N N . LEU A 1 106 ? -0.566 -29.939 4.829 1.00 70.75 106 LEU A N 1
ATOM 855 C CA . LEU A 1 106 ? -0.823 -29.823 3.398 1.00 70.75 106 LEU A CA 1
ATOM 856 C C . LEU A 1 106 ? -1.563 -31.094 2.942 1.00 70.75 106 LEU A C 1
ATOM 858 O O . LEU A 1 106 ? -1.292 -32.180 3.455 1.00 70.75 106 LEU A O 1
ATOM 862 N N . PRO A 1 107 ? -2.462 -31.030 1.945 1.00 70.56 107 PRO A N 1
ATOM 863 C CA . PRO A 1 107 ? -3.108 -32.232 1.411 1.00 70.56 107 PRO A CA 1
ATOM 864 C C . PRO A 1 107 ? -2.098 -33.320 0.996 1.00 70.56 107 PRO A C 1
ATOM 866 O O . PRO A 1 107 ? -2.396 -34.508 1.066 1.00 70.56 107 PRO A O 1
ATOM 869 N N . SER A 1 108 ? -0.875 -32.916 0.632 1.00 70.69 108 SER A N 1
ATOM 870 C CA . SER A 1 108 ? 0.266 -33.789 0.335 1.00 70.69 108 SER A CA 1
ATOM 871 C C . SER A 1 108 ? 0.852 -34.529 1.542 1.00 70.69 108 SER A C 1
ATOM 873 O O . SER A 1 108 ? 1.486 -35.562 1.358 1.00 70.69 108 SER A O 1
ATOM 875 N N . GLU A 1 109 ? 0.662 -34.015 2.755 1.00 69.19 109 GLU A N 1
ATOM 876 C CA . GLU A 1 109 ? 1.108 -34.619 4.018 1.00 69.19 109 GLU A CA 1
ATOM 87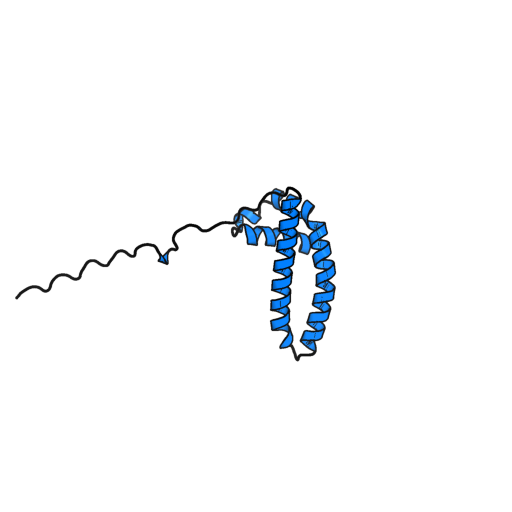7 C C . GLU A 1 109 ? 0.069 -35.583 4.599 1.00 69.19 109 GLU A C 1
ATOM 879 O O . GLU A 1 109 ? 0.343 -36.272 5.580 1.00 69.19 109 GLU A O 1
ATOM 884 N N . THR A 1 110 ? -1.118 -35.668 3.989 1.00 75.31 110 THR A N 1
ATOM 885 C CA . THR A 1 110 ? -2.115 -36.668 4.371 1.00 75.31 110 THR A CA 1
ATOM 886 C C . THR A 1 110 ? -1.549 -38.046 4.015 1.00 75.31 110 THR A C 1
ATOM 888 O O . THR A 1 110 ? -1.275 -38.280 2.832 1.00 75.31 110 THR A O 1
ATOM 891 N N . PRO A 1 111 ? -1.349 -38.966 4.982 1.00 75.56 111 PRO A N 1
ATOM 892 C CA . PRO A 1 111 ? -0.823 -40.293 4.695 1.00 75.56 111 PRO A CA 1
ATOM 893 C C . PRO A 1 111 ? -1.689 -40.960 3.630 1.00 75.56 111 PRO A C 1
ATOM 895 O O . PRO A 1 111 ? -2.867 -41.245 3.854 1.00 75.56 111 PRO A O 1
ATOM 898 N N . ARG A 1 112 ? -1.121 -41.169 2.437 1.00 76.06 112 ARG A N 1
ATOM 899 C CA . ARG A 1 112 ? -1.806 -41.911 1.380 1.00 76.06 112 ARG A CA 1
ATOM 900 C C . ARG A 1 112 ? -2.081 -43.308 1.944 1.00 76.06 112 ARG A C 1
ATOM 902 O O . ARG A 1 112 ? -1.128 -43.924 2.427 1.00 76.06 112 ARG A O 1
ATOM 909 N N . PRO A 1 113 ? -3.327 -43.818 1.903 1.00 78.12 113 PRO A N 1
ATOM 910 C CA . PRO A 1 113 ? -3.591 -45.198 2.275 1.00 78.12 113 PRO A CA 1
ATOM 911 C C . PRO A 1 113 ? -2.641 -46.082 1.469 1.00 78.12 113 PRO A C 1
ATOM 913 O O . PRO A 1 113 ? -2.674 -46.057 0.236 1.00 78.12 113 PRO A O 1
ATOM 916 N N . LEU A 1 114 ? -1.723 -46.773 2.154 1.00 76.94 114 LEU A N 1
ATOM 917 C CA . LEU A 1 114 ? -0.851 -47.748 1.513 1.00 76.94 114 LEU A CA 1
ATOM 918 C C . LEU A 1 114 ? -1.769 -48.719 0.774 1.00 76.94 114 LEU A C 1
ATOM 920 O O . LEU A 1 114 ? -2.694 -49.270 1.374 1.00 76.94 114 LEU A O 1
ATOM 924 N N . ALA A 1 115 ? -1.557 -48.868 -0.535 1.00 80.69 115 ALA A N 1
ATOM 925 C CA . ALA A 1 115 ? -2.282 -49.866 -1.302 1.00 80.69 115 ALA A CA 1
ATOM 926 C C . ALA A 1 115 ? -2.133 -51.219 -0.583 1.00 80.69 115 ALA A C 1
ATOM 928 O O . ALA A 1 115 ? -1.038 -51.508 -0.082 1.00 80.69 115 ALA A O 1
ATOM 929 N N . PRO A 1 116 ? -3.206 -52.025 -0.482 1.00 82.19 116 PRO A N 1
ATOM 930 C CA . PRO A 1 116 ? -3.106 -53.332 0.142 1.00 82.19 116 PRO A CA 1
ATOM 931 C C . PRO A 1 116 ? -1.969 -54.120 -0.526 1.00 82.19 116 PRO A C 1
ATOM 933 O O . PRO A 1 116 ? -1.809 -54.030 -1.750 1.00 82.19 116 PRO A O 1
ATOM 936 N N . PRO A 1 117 ? -1.149 -54.843 0.258 1.00 82.06 117 PRO A N 1
ATOM 937 C CA . PRO A 1 117 ? -0.043 -55.605 -0.295 1.00 82.06 117 PRO A CA 1
ATOM 938 C C . PRO A 1 117 ? -0.573 -56.566 -1.370 1.00 82.06 117 PRO A C 1
ATOM 940 O O . PRO A 1 117 ? -1.662 -57.127 -1.198 1.00 82.06 117 PRO A O 1
ATOM 943 N N . PRO A 1 118 ? 0.156 -56.743 -2.487 1.00 86.44 118 PRO A N 1
ATOM 944 C CA . PRO A 1 118 ? -0.267 -57.648 -3.545 1.00 86.44 118 PRO A CA 1
ATOM 945 C C . PRO A 1 118 ? -0.496 -59.056 -2.972 1.00 86.44 118 PRO A C 1
ATOM 947 O O . PRO A 1 118 ? 0.251 -59.478 -2.082 1.00 86.44 118 PRO A O 1
ATOM 950 N N . PRO A 1 119 ? -1.523 -59.785 -3.450 1.00 83.56 119 PRO A N 1
ATOM 951 C CA . PRO A 1 119 ? -1.809 -61.129 -2.969 1.00 83.56 119 PRO A CA 1
ATOM 952 C C . PRO A 1 119 ? -0.578 -62.016 -3.164 1.00 83.56 119 PRO A C 1
ATOM 954 O O . PRO A 1 119 ? 0.050 -62.004 -4.225 1.00 83.56 119 PRO A O 1
ATOM 957 N N . ALA A 1 120 ? -0.219 -62.756 -2.113 1.00 83.19 120 ALA A N 1
ATOM 958 C CA . ALA A 1 120 ? 0.936 -63.642 -2.131 1.00 83.19 120 ALA A CA 1
ATOM 959 C C . ALA A 1 120 ? 0.832 -64.630 -3.311 1.00 83.19 120 ALA A C 1
ATOM 961 O O . ALA A 1 120 ? -0.265 -65.128 -3.583 1.00 83.19 120 ALA A O 1
ATOM 962 N N . PRO A 1 121 ? 1.942 -64.930 -4.013 1.00 81.12 121 PRO A N 1
ATOM 963 C CA . PRO A 1 121 ? 1.919 -65.875 -5.121 1.00 81.12 121 PRO A CA 1
ATOM 964 C C . PRO A 1 121 ? 1.426 -67.237 -4.625 1.00 81.12 121 PRO A C 1
ATOM 966 O O . PRO A 1 121 ? 1.954 -67.785 -3.653 1.00 81.12 121 PRO A O 1
ATOM 969 N N . ALA A 1 122 ? 0.395 -67.766 -5.286 1.00 78.19 122 ALA A N 1
ATOM 970 C CA . ALA A 1 122 ? -0.128 -69.094 -5.006 1.00 78.19 122 ALA A CA 1
ATOM 971 C C . ALA A 1 122 ? 0.993 -70.119 -5.222 1.00 78.19 122 ALA A C 1
ATOM 973 O O . ALA A 1 122 ? 1.537 -70.228 -6.320 1.00 78.19 122 ALA A O 1
ATOM 974 N N . ARG A 1 123 ? 1.364 -70.845 -4.162 1.00 75.81 123 ARG A N 1
ATOM 975 C CA . ARG A 1 123 ? 2.260 -71.999 -4.277 1.00 75.81 123 ARG A CA 1
ATOM 976 C C . ARG A 1 123 ? 1.503 -73.105 -5.015 1.00 75.81 123 ARG A C 1
ATOM 978 O O . ARG A 1 123 ? 0.587 -73.686 -4.438 1.00 75.81 123 ARG A O 1
ATOM 985 N N . THR A 1 124 ? 1.862 -73.336 -6.274 1.00 77.06 124 THR A N 1
ATOM 986 C CA . THR A 1 124 ? 1.542 -74.553 -7.038 1.00 77.06 124 THR A CA 1
ATOM 987 C C . THR A 1 124 ? 2.549 -75.645 -6.740 1.00 77.06 124 THR A C 1
ATOM 989 O O . THR A 1 124 ? 3.750 -75.289 -6.669 1.00 77.06 124 THR A O 1
#